Protein AF-A0A6P1CVY5-F1 (afdb_monomer_lite)

Foldseek 3Di:
DPFLLVVLVVVLVVVVVVLVVCLVVQQFDFPDPDPVSRVVSVVSNVVSVVVSVVSNVVSVVVSVVSVVCRVVVVCCCVVPVVVVDDPPPPDDPPDDD

Structure (mmCIF, N/CA/C/O backbone):
data_AF-A0A6P1CVY5-F1
#
_entry.id   AF-A0A6P1CVY5-F1
#
loop_
_atom_site.group_PDB
_atom_site.id
_atom_site.type_symbol
_atom_site.label_atom_id
_atom_site.label_alt_id
_atom_site.label_comp_id
_atom_site.label_asym_id
_atom_site.label_entity_id
_atom_site.label_seq_id
_atom_site.pdbx_PDB_ins_code
_atom_site.Cartn_x
_atom_site.Cartn_y
_atom_site.Cartn_z
_atom_site.occupancy
_atom_site.B_iso_or_equiv
_atom_site.auth_seq_id
_atom_site.auth_comp_id
_atom_site.auth_asym_id
_atom_site.auth_atom_id
_atom_site.pdbx_PDB_model_num
ATOM 1 N N . MET A 1 1 ? 10.169 -6.424 -23.388 1.00 45.03 1 MET A N 1
ATOM 2 C CA . MET A 1 1 ? 10.099 -6.313 -21.913 1.00 45.03 1 MET A CA 1
ATOM 3 C C . MET A 1 1 ? 9.056 -5.263 -21.571 1.00 45.03 1 MET A C 1
ATOM 5 O O . MET A 1 1 ? 9.058 -4.227 -22.221 1.00 45.03 1 MET A O 1
ATOM 9 N N . ARG A 1 2 ? 8.135 -5.519 -20.632 1.00 44.81 2 ARG A N 1
ATOM 10 C CA . ARG A 1 2 ? 7.292 -4.437 -20.092 1.00 44.81 2 ARG A CA 1
ATOM 11 C C . ARG A 1 2 ? 8.207 -3.535 -19.264 1.00 44.81 2 ARG A C 1
ATOM 13 O O . ARG A 1 2 ? 9.003 -4.061 -18.490 1.00 44.81 2 ARG A O 1
ATOM 20 N N . SER A 1 3 ? 8.157 -2.222 -19.489 1.00 47.25 3 SER A N 1
ATOM 21 C CA . SER A 1 3 ? 8.943 -1.270 -18.702 1.00 47.25 3 SER A CA 1
ATOM 22 C C . SER A 1 3 ? 8.595 -1.442 -17.225 1.00 47.25 3 SER A C 1
ATOM 24 O O . SER A 1 3 ? 7.460 -1.780 -16.885 1.00 47.25 3 SER A O 1
ATOM 26 N N . THR A 1 4 ? 9.565 -1.228 -16.342 1.00 53.28 4 THR A N 1
ATOM 27 C CA . THR A 1 4 ? 9.407 -1.402 -14.892 1.00 53.28 4 THR A CA 1
ATOM 28 C C . THR A 1 4 ? 8.158 -0.673 -14.373 1.00 53.28 4 THR A C 1
ATOM 30 O O . THR A 1 4 ? 7.410 -1.237 -13.581 1.00 53.28 4 THR A O 1
ATOM 33 N N . GLY A 1 5 ? 7.846 0.512 -14.916 1.00 48.28 5 GLY A N 1
ATOM 34 C CA . GLY A 1 5 ? 6.625 1.278 -14.618 1.00 48.28 5 GLY A CA 1
ATOM 35 C C . GLY A 1 5 ? 5.299 0.585 -14.979 1.00 48.28 5 GLY A C 1
ATOM 36 O O . GLY A 1 5 ? 4.335 0.690 -14.227 1.00 48.28 5 GLY A O 1
ATOM 37 N N . ALA A 1 6 ? 5.237 -0.184 -16.073 1.00 48.81 6 ALA A N 1
ATOM 38 C CA . ALA A 1 6 ? 4.021 -0.902 -16.475 1.00 48.81 6 ALA A CA 1
ATOM 39 C C . ALA A 1 6 ? 3.707 -2.107 -15.569 1.00 48.81 6 ALA A C 1
ATOM 41 O O . ALA A 1 6 ? 2.542 -2.471 -15.416 1.00 48.81 6 ALA A O 1
ATOM 42 N N . SER A 1 7 ? 4.727 -2.715 -14.955 1.00 57.97 7 SER A N 1
ATOM 43 C CA . SER A 1 7 ? 4.539 -3.741 -13.920 1.00 57.97 7 SER A CA 1
ATOM 44 C C . SER A 1 7 ? 4.028 -3.118 -12.616 1.00 57.97 7 SER A C 1
ATOM 46 O O . SER A 1 7 ? 3.081 -3.631 -12.026 1.00 57.97 7 SER A O 1
ATOM 48 N N . TYR A 1 8 ? 4.558 -1.950 -12.232 1.00 57.91 8 TYR A N 1
ATOM 49 C CA . TYR A 1 8 ? 4.124 -1.243 -11.022 1.00 57.91 8 TYR A CA 1
ATOM 50 C C . TYR A 1 8 ? 2.672 -0.751 -11.075 1.00 57.91 8 TYR A C 1
ATOM 52 O O . TYR A 1 8 ? 1.999 -0.763 -10.049 1.00 57.91 8 TYR A O 1
ATOM 60 N N . ALA A 1 9 ? 2.156 -0.363 -12.246 1.00 56.62 9 ALA A N 1
ATOM 61 C CA . ALA A 1 9 ? 0.752 0.037 -12.386 1.00 56.62 9 ALA A CA 1
ATOM 62 C C . ALA A 1 9 ? -0.228 -1.126 -12.121 1.00 56.62 9 ALA A C 1
ATOM 64 O O . ALA A 1 9 ? -1.273 -0.934 -11.498 1.00 56.62 9 ALA A O 1
ATOM 65 N N . VAL A 1 10 ? 0.121 -2.343 -12.557 1.00 58.31 10 VAL A N 1
ATOM 66 C CA . VAL A 1 10 ? -0.668 -3.559 -12.289 1.00 58.31 10 VAL A CA 1
ATOM 67 C C . VAL A 1 10 ? -0.597 -3.932 -10.806 1.00 58.31 10 VAL A C 1
ATOM 69 O O . VAL A 1 10 ? -1.623 -4.251 -10.203 1.00 58.31 10 VAL A O 1
ATOM 72 N N . ASP A 1 11 ? 0.587 -3.817 -10.201 1.00 64.06 11 ASP A N 1
ATOM 73 C CA . ASP A 1 11 ? 0.784 -4.078 -8.774 1.00 64.06 11 ASP A CA 1
ATOM 74 C C . ASP A 1 11 ? 0.053 -3.055 -7.889 1.00 64.06 11 ASP A C 1
ATOM 76 O O . ASP A 1 11 ? -0.456 -3.417 -6.829 1.00 64.06 11 ASP A O 1
ATOM 80 N N . GLN A 1 12 ? -0.072 -1.797 -8.327 1.00 67.50 12 GLN A N 1
ATOM 81 C CA . GLN A 1 12 ? -0.815 -0.771 -7.597 1.00 67.50 12 GLN A CA 1
ATOM 82 C C . GLN A 1 12 ? -2.321 -1.044 -7.572 1.00 67.50 12 GLN A C 1
ATOM 84 O O . GLN A 1 12 ? -2.923 -0.968 -6.504 1.00 67.50 12 GLN A O 1
ATOM 89 N N . ALA A 1 13 ? -2.930 -1.414 -8.701 1.00 69.38 13 ALA A N 1
ATOM 90 C CA . ALA A 1 13 ? -4.355 -1.747 -8.733 1.00 69.38 13 ALA A CA 1
ATOM 91 C C . ALA A 1 13 ? -4.673 -2.977 -7.860 1.00 69.38 13 ALA A C 1
ATOM 93 O O . ALA A 1 13 ? -5.662 -2.990 -7.124 1.00 69.38 13 ALA A O 1
ATOM 94 N N . ALA A 1 14 ? -3.808 -3.998 -7.892 1.00 68.12 14 ALA A N 1
ATOM 95 C CA . ALA A 1 14 ? -3.927 -5.167 -7.021 1.00 68.12 14 ALA A CA 1
ATOM 96 C C . ALA A 1 14 ? -3.763 -4.797 -5.534 1.00 68.12 14 ALA A C 1
ATOM 98 O O . ALA A 1 14 ? -4.461 -5.337 -4.673 1.00 68.12 14 ALA A O 1
ATOM 99 N N . PHE A 1 15 ? -2.876 -3.849 -5.232 1.00 71.56 15 PHE A N 1
ATOM 100 C CA . PHE A 1 15 ? -2.650 -3.362 -3.879 1.00 71.56 15 PHE A CA 1
ATOM 101 C C . PHE A 1 15 ? -3.815 -2.522 -3.341 1.00 71.56 15 PHE A C 1
ATOM 103 O O . PHE A 1 15 ? -4.263 -2.750 -2.221 1.00 71.56 15 PHE A O 1
ATOM 110 N N . GLU A 1 16 ? -4.343 -1.583 -4.127 1.00 72.56 16 GLU A N 1
ATOM 111 C CA . GLU A 1 16 ? -5.520 -0.786 -3.760 1.00 72.56 16 GLU A CA 1
ATOM 112 C C . GLU A 1 16 ? -6.743 -1.686 -3.521 1.00 72.56 16 GLU A C 1
ATOM 114 O O . GLU A 1 16 ? -7.478 -1.486 -2.553 1.00 72.56 16 GLU A O 1
ATOM 119 N N . ALA A 1 17 ? -6.912 -2.744 -4.322 1.00 73.75 17 ALA A N 1
ATOM 120 C CA . ALA A 1 17 ? -7.942 -3.757 -4.099 1.00 73.75 17 ALA A CA 1
ATOM 121 C C . ALA A 1 17 ? -7.734 -4.536 -2.784 1.00 73.75 17 ALA A C 1
ATOM 123 O O . ALA A 1 17 ? -8.692 -4.767 -2.036 1.00 73.75 17 ALA A O 1
ATOM 124 N N . ALA A 1 18 ? -6.490 -4.904 -2.460 1.00 73.06 18 ALA A N 1
ATOM 125 C CA . ALA A 1 18 ? -6.159 -5.544 -1.187 1.00 73.06 18 ALA A CA 1
ATOM 126 C C . ALA A 1 18 ? -6.422 -4.605 0.005 1.00 73.06 18 ALA A C 1
ATOM 128 O O . ALA A 1 18 ? -7.009 -5.027 1.002 1.00 73.06 18 ALA A O 1
ATOM 129 N N . LEU A 1 19 ? -6.072 -3.321 -0.119 1.00 73.38 19 LEU A N 1
ATOM 130 C CA . LEU A 1 19 ? -6.319 -2.300 0.900 1.00 73.38 19 LEU A CA 1
ATOM 131 C C . LEU A 1 19 ? -7.823 -2.075 1.118 1.00 73.38 19 LEU A C 1
ATOM 133 O O . LEU A 1 19 ? -8.285 -2.056 2.257 1.00 73.38 19 LEU A O 1
ATOM 137 N N . SER A 1 20 ? -8.602 -1.996 0.034 1.00 73.19 20 SER A N 1
ATOM 138 C CA . SER A 1 20 ? -10.067 -1.893 0.083 1.00 73.19 20 SER A CA 1
ATOM 139 C C . SER A 1 20 ? -10.725 -3.117 0.724 1.00 73.19 20 SER A C 1
ATOM 141 O O . SER A 1 20 ? -11.801 -2.994 1.304 1.00 73.19 20 SER A O 1
ATOM 143 N N . THR A 1 21 ? -10.103 -4.293 0.621 1.00 74.44 21 THR A N 1
ATOM 144 C CA . THR A 1 21 ? -10.587 -5.527 1.258 1.00 74.44 21 THR A CA 1
ATOM 145 C C . THR A 1 21 ? -10.218 -5.579 2.743 1.00 74.44 21 THR A C 1
ATOM 147 O O . THR A 1 21 ? -10.993 -6.076 3.556 1.00 74.44 21 THR A O 1
ATOM 150 N N . ALA A 1 22 ? -9.048 -5.053 3.114 1.00 69.75 22 ALA A N 1
ATOM 151 C CA . ALA A 1 22 ? -8.549 -5.067 4.486 1.00 69.75 22 ALA A CA 1
ATOM 152 C C . ALA A 1 22 ? -9.153 -3.961 5.371 1.00 69.75 22 ALA A C 1
ATOM 154 O O . ALA A 1 22 ? -9.393 -4.196 6.555 1.00 69.75 22 ALA A O 1
ATOM 155 N N . ALA A 1 23 ? -9.437 -2.777 4.815 1.00 70.25 23 ALA A N 1
ATOM 156 C CA . ALA A 1 23 ? -9.919 -1.611 5.563 1.00 70.25 23 ALA A CA 1
ATOM 157 C C . ALA A 1 23 ? -11.224 -1.840 6.367 1.00 70.25 23 ALA A C 1
ATOM 159 O O . ALA A 1 23 ? -11.308 -1.372 7.501 1.00 70.25 23 ALA A O 1
ATOM 160 N N . PRO A 1 24 ? -12.233 -2.592 5.885 1.00 66.94 24 PRO A N 1
ATOM 161 C CA . PRO A 1 24 ? -13.416 -2.912 6.691 1.00 66.94 24 PRO A CA 1
ATOM 162 C C . PRO A 1 24 ? -13.098 -3.755 7.936 1.00 66.94 24 PRO A C 1
ATOM 164 O O . PRO A 1 24 ? -13.788 -3.646 8.948 1.00 66.94 24 PRO A O 1
ATOM 167 N N . GLY A 1 25 ? -12.044 -4.578 7.883 1.00 65.25 25 GLY A N 1
ATOM 168 C CA . GLY A 1 25 ? -11.612 -5.440 8.986 1.00 65.25 25 GLY A CA 1
ATOM 169 C C . GLY A 1 25 ? -10.892 -4.701 10.114 1.00 65.25 25 GLY A C 1
ATOM 170 O O . GLY A 1 25 ? -10.644 -5.291 11.163 1.00 65.25 25 GLY A O 1
ATOM 171 N N . THR A 1 26 ? -10.564 -3.419 9.932 1.00 68.81 26 THR A N 1
ATOM 172 C CA . THR A 1 26 ? -9.856 -2.632 10.948 1.00 68.81 26 THR A CA 1
ATOM 173 C C . THR A 1 26 ? -10.786 -1.875 11.893 1.00 68.81 26 THR A C 1
ATOM 175 O O . THR A 1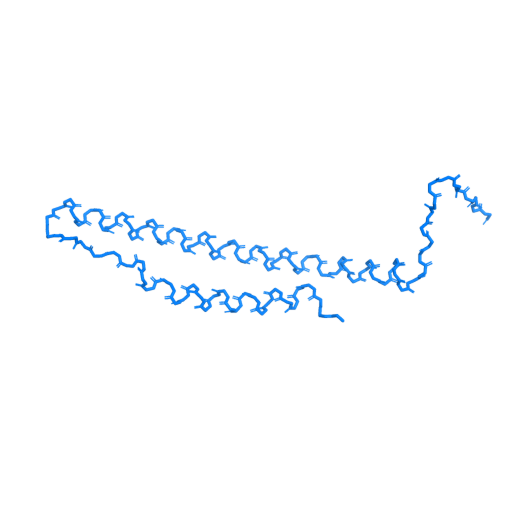 26 ? -10.306 -1.242 12.835 1.00 68.81 26 THR A O 1
ATOM 178 N N . ILE A 1 27 ? -12.106 -1.932 11.673 1.00 79.81 27 ILE A N 1
ATOM 179 C CA . ILE A 1 27 ? -13.087 -1.300 12.559 1.00 79.81 27 ILE A CA 1
ATOM 180 C C . ILE A 1 27 ? -13.227 -2.148 13.826 1.00 79.81 27 ILE A C 1
ATOM 182 O O . ILE A 1 27 ? -13.917 -3.165 13.873 1.00 79.81 27 ILE A O 1
ATOM 186 N N . SER A 1 28 ? -12.563 -1.694 14.877 1.00 82.56 28 SER A N 1
ATOM 187 C CA . SER A 1 28 ? -12.633 -2.247 16.220 1.00 82.56 28 SER A CA 1
ATOM 188 C C . SER A 1 28 ? -13.914 -1.785 16.911 1.00 82.56 28 SER A C 1
ATOM 190 O O . SER A 1 28 ? -14.191 -0.584 17.001 1.00 82.56 28 SER A O 1
ATOM 192 N N . MET A 1 29 ? -14.682 -2.738 17.443 1.00 87.38 29 MET A N 1
ATOM 193 C CA . MET A 1 29 ? -15.796 -2.460 18.351 1.00 87.38 29 MET A CA 1
ATOM 194 C C . MET A 1 29 ? -15.344 -2.555 19.816 1.00 87.38 29 MET A C 1
ATOM 196 O O . MET A 1 29 ? -14.436 -3.329 20.129 1.00 87.38 29 MET A O 1
ATOM 200 N N . PRO A 1 30 ? -15.966 -1.798 20.738 1.00 89.88 30 PRO A N 1
ATOM 201 C CA . PRO A 1 30 ? -15.703 -1.944 22.166 1.00 89.88 30 PRO A CA 1
ATOM 202 C C . PRO A 1 30 ? -16.028 -3.364 22.648 1.00 89.88 30 PRO A C 1
ATOM 204 O O . PRO A 1 30 ? -17.104 -3.880 22.355 1.00 89.88 30 PRO A O 1
ATOM 207 N N . ALA A 1 31 ? -15.136 -3.969 23.437 1.00 89.50 31 ALA A N 1
ATOM 208 C CA . ALA A 1 31 ? -15.376 -5.283 24.045 1.00 89.50 31 ALA A CA 1
ATOM 209 C C . ALA A 1 31 ? -16.505 -5.257 25.096 1.00 89.50 31 ALA A C 1
ATOM 211 O O . ALA A 1 31 ? -17.155 -6.269 25.346 1.00 89.50 31 ALA A O 1
ATOM 212 N N . ALA A 1 32 ? -16.748 -4.089 25.696 1.00 92.81 32 ALA A N 1
ATOM 213 C CA . ALA A 1 32 ? -17.844 -3.814 26.615 1.00 92.81 32 ALA A CA 1
ATOM 214 C C . ALA A 1 32 ? -18.283 -2.340 26.515 1.00 92.81 32 ALA A C 1
ATOM 216 O O . ALA A 1 32 ? -17.640 -1.513 25.863 1.00 92.81 32 ALA A O 1
ATOM 217 N N . LEU A 1 33 ? -19.407 -1.998 27.153 1.00 92.81 33 LEU A N 1
ATOM 218 C CA . LEU A 1 33 ? -19.986 -0.645 27.120 1.00 92.81 33 LEU A CA 1
ATOM 219 C C . LEU A 1 33 ? -19.324 0.342 28.094 1.00 92.81 33 LEU A C 1
ATOM 221 O O . LEU A 1 33 ? -19.719 1.516 28.126 1.00 92.81 33 LEU A O 1
ATOM 225 N N . ASP A 1 34 ? -18.348 -0.112 28.878 1.00 94.50 34 ASP A N 1
ATOM 226 C CA . ASP A 1 34 ? -17.628 0.727 29.825 1.00 94.50 34 ASP A CA 1
ATOM 227 C C . ASP A 1 34 ? -16.750 1.777 29.105 1.00 94.50 34 ASP A C 1
ATOM 229 O O . ASP A 1 34 ? -16.387 1.612 27.931 1.00 94.50 34 ASP A O 1
ATOM 233 N N . PRO A 1 35 ? -16.409 2.888 29.782 1.00 93.88 35 PRO A N 1
ATOM 234 C CA . PRO A 1 35 ? -15.633 3.963 29.173 1.00 93.88 35 PRO A CA 1
ATOM 235 C C . PRO A 1 35 ? -14.251 3.532 28.664 1.00 93.88 35 PRO A C 1
ATOM 237 O O . PRO A 1 35 ? -13.802 4.053 27.645 1.00 93.88 35 PRO A O 1
ATOM 240 N N . VAL A 1 36 ? -13.581 2.582 29.326 1.00 95.31 36 VAL A N 1
ATOM 241 C CA . VAL A 1 36 ? -12.227 2.140 28.957 1.00 95.31 36 VAL A CA 1
ATOM 242 C C . VAL A 1 36 ? -12.275 1.331 27.667 1.00 95.31 36 VAL A C 1
ATOM 244 O O . VAL A 1 36 ? -11.516 1.622 26.742 1.00 95.31 36 VAL A O 1
ATOM 247 N N . SER A 1 37 ? -13.213 0.388 27.554 1.00 92.75 37 SER A N 1
ATOM 248 C CA . SER A 1 37 ? -13.416 -0.403 26.333 1.00 92.75 37 SER A CA 1
ATOM 249 C C . SER A 1 37 ? -13.759 0.467 25.123 1.00 92.75 37 SER A C 1
ATOM 251 O O . SER A 1 37 ? -13.225 0.255 24.032 1.00 92.75 37 SER A O 1
ATOM 253 N N . LYS A 1 38 ? -14.608 1.487 25.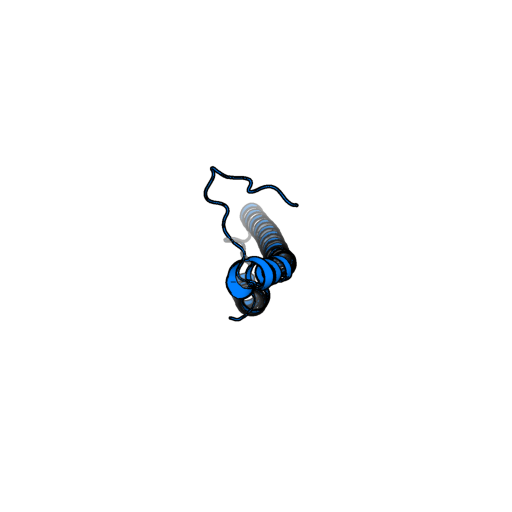308 1.00 92.75 38 LYS A N 1
ATOM 254 C CA . LYS A 1 38 ? -14.927 2.465 24.253 1.00 92.75 38 LYS A CA 1
ATOM 255 C C . LYS A 1 38 ? -13.698 3.258 23.820 1.00 92.75 38 LYS A C 1
ATOM 257 O O . LYS A 1 38 ? -13.462 3.431 22.626 1.00 92.75 38 LYS A O 1
ATOM 262 N N . MET A 1 39 ? -12.902 3.713 24.785 1.00 94.19 39 MET A N 1
ATOM 263 C CA . MET A 1 39 ? -11.704 4.502 24.515 1.00 94.19 39 MET A CA 1
ATOM 264 C C . MET A 1 39 ? -10.610 3.668 23.831 1.00 94.19 39 MET A C 1
ATOM 266 O O . MET A 1 39 ? -9.929 4.167 22.937 1.00 94.19 39 MET A O 1
ATOM 270 N N . ALA A 1 40 ? -10.468 2.391 24.198 1.00 91.75 40 ALA A N 1
ATOM 271 C CA . ALA A 1 40 ? -9.549 1.461 23.549 1.00 91.75 40 ALA A CA 1
ATOM 272 C C . ALA A 1 40 ? -9.936 1.211 22.083 1.00 91.75 40 ALA A C 1
ATOM 274 O O . ALA A 1 40 ? -9.095 1.376 21.201 1.00 91.75 40 ALA A O 1
ATOM 275 N N . ALA A 1 41 ? -11.208 0.901 21.807 1.00 90.50 41 ALA A N 1
ATOM 276 C CA . ALA A 1 41 ? -11.699 0.719 20.440 1.00 90.50 41 ALA A CA 1
ATOM 277 C C . ALA A 1 41 ? -11.500 1.978 19.579 1.00 90.50 41 ALA A C 1
ATOM 279 O O . ALA A 1 41 ? -11.040 1.882 18.443 1.00 90.50 41 ALA A O 1
ATOM 280 N N . ALA A 1 42 ? -11.760 3.167 20.135 1.00 88.88 42 ALA A N 1
ATOM 281 C CA . ALA A 1 42 ? -11.507 4.429 19.444 1.00 88.88 42 ALA A CA 1
ATOM 282 C C . ALA A 1 42 ? -10.022 4.605 19.076 1.00 88.88 42 ALA A C 1
ATOM 284 O O . ALA A 1 42 ? -9.716 4.954 17.939 1.00 88.88 42 ALA A O 1
ATOM 285 N N . ARG A 1 43 ? -9.096 4.302 19.999 1.00 90.19 43 ARG A N 1
ATOM 286 C CA . ARG A 1 43 ? -7.648 4.380 19.733 1.00 90.19 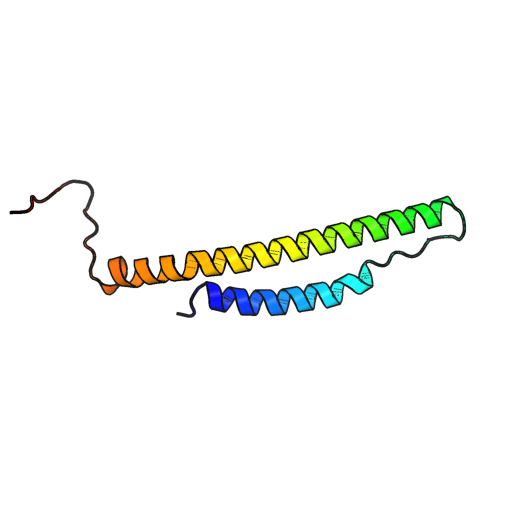43 ARG A CA 1
ATOM 287 C C . ARG A 1 43 ? -7.195 3.401 18.654 1.00 90.19 43 ARG A C 1
ATOM 289 O O . ARG A 1 43 ? -6.400 3.787 17.803 1.00 90.19 43 ARG A O 1
ATOM 296 N N . PHE A 1 44 ? -7.701 2.168 18.669 1.00 88.56 44 PHE A N 1
ATOM 297 C CA . PHE A 1 44 ? -7.400 1.197 17.615 1.00 88.56 44 PHE A CA 1
ATOM 298 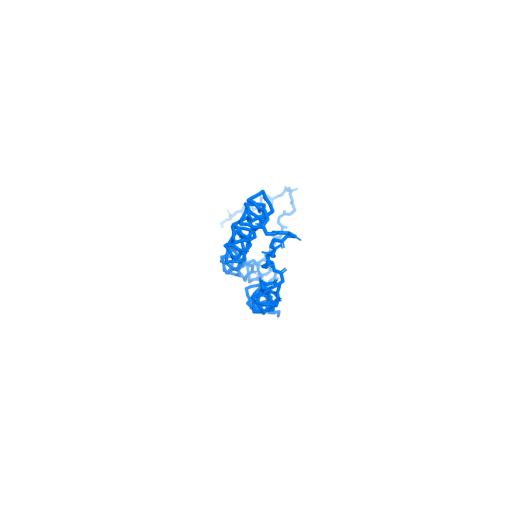C C . PHE A 1 44 ? -7.892 1.672 16.249 1.00 88.56 44 PHE A C 1
ATOM 300 O O . PHE A 1 44 ? -7.153 1.566 15.276 1.00 88.56 44 PHE A O 1
ATOM 307 N N . ASN A 1 45 ? -9.087 2.259 16.187 1.00 86.94 45 ASN A N 1
ATOM 308 C CA . ASN A 1 45 ? -9.629 2.799 14.941 1.00 86.94 45 ASN A CA 1
ATOM 309 C C . ASN A 1 45 ? -8.803 3.976 14.411 1.00 86.94 45 ASN A C 1
ATOM 311 O O . ASN A 1 45 ? -8.537 4.032 13.213 1.00 86.94 45 ASN A O 1
ATOM 315 N N . THR A 1 46 ? -8.353 4.884 15.284 1.00 87.62 46 THR A N 1
ATOM 316 C CA . THR A 1 46 ? -7.436 5.966 14.889 1.00 87.62 46 THR A CA 1
ATOM 317 C C . THR A 1 46 ? -6.126 5.404 14.344 1.00 87.62 46 THR A C 1
ATOM 319 O O . THR A 1 46 ? -5.745 5.739 13.228 1.00 87.62 46 THR A O 1
ATOM 322 N N . TYR A 1 47 ? -5.483 4.491 15.079 1.00 86.38 47 TYR A N 1
ATOM 323 C CA . TYR A 1 47 ? -4.230 3.872 14.644 1.00 86.38 47 TYR A CA 1
ATOM 324 C C . TYR A 1 47 ? -4.375 3.140 13.304 1.00 86.38 47 TYR A C 1
ATOM 326 O O . TYR A 1 47 ? -3.523 3.267 12.429 1.00 86.38 47 TYR A O 1
ATOM 334 N N . ALA A 1 48 ? -5.465 2.392 13.125 1.00 83.38 48 ALA A N 1
ATOM 335 C CA . ALA A 1 48 ? -5.749 1.718 11.869 1.00 83.38 48 ALA A CA 1
ATOM 336 C C . ALA A 1 48 ? -5.920 2.704 10.707 1.00 83.38 48 ALA A C 1
ATOM 338 O O . ALA A 1 48 ? -5.394 2.458 9.624 1.00 83.38 48 ALA A O 1
ATOM 339 N N . GLY A 1 49 ? -6.618 3.822 10.928 1.00 82.00 49 GLY A N 1
ATOM 340 C CA . GLY A 1 49 ? -6.759 4.883 9.932 1.00 82.00 49 GLY A CA 1
ATOM 341 C C . GLY A 1 49 ? -5.411 5.477 9.518 1.00 82.00 49 GLY A C 1
ATOM 342 O O . GLY A 1 49 ? -5.129 5.578 8.323 1.00 82.00 49 GLY A O 1
ATOM 343 N N . ASP A 1 50 ? -4.555 5.795 10.491 1.00 83.81 50 ASP A N 1
ATOM 344 C CA . ASP A 1 50 ? -3.213 6.334 10.242 1.00 83.81 50 ASP A CA 1
ATOM 345 C C . ASP A 1 50 ? -2.331 5.327 9.488 1.00 83.81 50 ASP A C 1
ATOM 347 O O . ASP A 1 50 ? -1.662 5.679 8.516 1.00 83.81 50 ASP A O 1
ATOM 351 N N . LEU A 1 51 ? -2.380 4.049 9.879 1.00 82.62 51 LEU A N 1
ATOM 352 C CA . LEU A 1 51 ? -1.641 2.983 9.206 1.00 82.62 51 LEU A CA 1
ATOM 353 C C . LEU A 1 51 ? -2.087 2.822 7.747 1.00 82.62 51 LEU A C 1
ATOM 355 O O . LEU A 1 51 ? -1.244 2.735 6.857 1.00 82.62 51 LEU A O 1
ATOM 359 N N . LEU A 1 52 ? -3.398 2.802 7.484 1.00 79.31 52 LEU A N 1
ATOM 360 C CA . LEU A 1 52 ? -3.934 2.697 6.123 1.00 79.31 52 LEU A CA 1
ATOM 361 C C . LEU A 1 52 ? -3.514 3.890 5.256 1.00 79.31 52 LEU A C 1
ATOM 363 O O . LEU A 1 52 ? -3.184 3.704 4.083 1.00 79.31 52 LEU A O 1
ATOM 367 N N . LYS A 1 53 ? -3.473 5.096 5.835 1.00 81.50 53 LYS A N 1
ATOM 368 C CA . LYS A 1 53 ? -2.977 6.297 5.159 1.00 81.50 53 LYS A CA 1
ATOM 369 C C . LYS A 1 53 ? -1.500 6.168 4.780 1.00 81.50 53 LYS A C 1
ATOM 371 O O . LYS A 1 53 ? -1.169 6.355 3.613 1.00 81.50 53 LYS A O 1
ATOM 376 N N . GLU A 1 54 ? -0.627 5.822 5.727 1.00 82.94 54 GLU A N 1
ATOM 377 C CA . GLU A 1 54 ? 0.816 5.673 5.469 1.00 82.94 54 GLU A CA 1
ATOM 378 C C . GLU A 1 54 ? 1.105 4.601 4.418 1.00 82.94 54 GLU A C 1
ATOM 380 O O . GLU A 1 54 ? 1.942 4.772 3.529 1.00 82.94 54 GLU A O 1
ATOM 385 N N . VAL A 1 55 ? 0.367 3.495 4.483 1.00 78.94 55 VAL A N 1
ATOM 386 C CA . VAL A 1 55 ? 0.466 2.413 3.510 1.00 78.94 55 VAL A CA 1
ATOM 387 C C . VAL A 1 55 ? 0.054 2.889 2.109 1.00 78.94 55 VAL A C 1
ATOM 389 O O . VAL A 1 55 ? 0.775 2.627 1.144 1.00 78.94 55 VAL A O 1
ATOM 392 N N . GLY A 1 56 ? -1.049 3.636 1.985 1.00 75.50 56 GLY A N 1
ATOM 393 C CA . GLY A 1 56 ? -1.460 4.251 0.718 1.00 75.50 56 GLY A CA 1
ATOM 394 C C . GLY A 1 56 ? -0.415 5.232 0.170 1.00 75.50 56 GLY A C 1
ATOM 395 O O . GLY A 1 56 ? -0.012 5.133 -0.992 1.00 75.50 56 GLY A O 1
ATOM 396 N N . ASP A 1 57 ? 0.099 6.116 1.028 1.00 80.50 57 ASP A N 1
ATOM 397 C CA . ASP A 1 57 ? 1.128 7.102 0.680 1.00 80.50 57 ASP A CA 1
ATOM 398 C C . ASP A 1 57 ? 2.456 6.434 0.269 1.00 80.50 57 ASP A C 1
ATOM 400 O O . ASP A 1 57 ? 3.188 6.964 -0.572 1.00 80.50 57 ASP A O 1
ATOM 404 N N . GLY A 1 58 ? 2.802 5.280 0.847 1.00 76.88 58 GLY A N 1
ATOM 405 C CA . GLY A 1 58 ? 3.975 4.487 0.472 1.00 76.88 58 GLY A CA 1
ATOM 406 C C . GLY A 1 58 ? 3.847 3.845 -0.912 1.00 76.88 58 GLY A C 1
ATOM 407 O O . GLY A 1 58 ? 4.819 3.800 -1.671 1.00 76.88 58 GLY A O 1
ATOM 408 N N . CYS A 1 59 ? 2.648 3.395 -1.274 1.00 72.62 59 CYS A N 1
ATOM 409 C CA . CYS A 1 59 ? 2.388 2.793 -2.580 1.00 72.62 59 CYS A CA 1
ATOM 410 C C . CYS A 1 59 ? 2.455 3.805 -3.720 1.00 72.62 59 CYS A C 1
ATOM 412 O O . CYS A 1 59 ? 3.083 3.517 -4.740 1.00 72.62 59 CYS A O 1
ATOM 414 N N . LEU A 1 60 ? 1.920 5.012 -3.517 1.00 73.81 60 LEU A N 1
ATOM 415 C CA . LEU A 1 60 ? 2.066 6.105 -4.482 1.00 73.81 60 LEU A CA 1
ATOM 416 C C . LEU A 1 60 ? 3.542 6.436 -4.730 1.00 73.81 60 LEU A C 1
ATOM 418 O O . LEU A 1 60 ? 3.983 6.455 -5.876 1.00 73.81 60 LEU A O 1
ATOM 422 N N . LYS A 1 61 ? 4.342 6.570 -3.663 1.00 77.38 61 LYS A N 1
ATOM 423 C CA . LYS A 1 61 ? 5.791 6.809 -3.790 1.00 77.38 61 LYS A CA 1
ATOM 424 C C . LYS A 1 61 ? 6.506 5.694 -4.556 1.00 77.38 61 LYS A C 1
ATOM 426 O O . LYS A 1 61 ? 7.433 5.973 -5.313 1.00 77.38 61 LYS A O 1
ATOM 431 N N . ARG A 1 62 ? 6.097 4.432 -4.371 1.00 71.81 62 ARG A N 1
ATOM 432 C CA . ARG A 1 62 ? 6.671 3.296 -5.110 1.00 71.81 62 ARG A CA 1
ATOM 433 C C . ARG A 1 62 ? 6.352 3.378 -6.603 1.00 71.81 62 ARG A C 1
ATOM 435 O O . ARG A 1 62 ? 7.260 3.158 -7.403 1.00 71.81 62 ARG A O 1
ATOM 442 N N . ARG A 1 63 ? 5.111 3.712 -6.976 1.00 72.12 63 ARG A N 1
ATOM 443 C CA . ARG A 1 63 ? 4.736 3.944 -8.380 1.00 72.12 63 ARG A CA 1
ATOM 444 C C . ARG A 1 63 ? 5.564 5.073 -8.974 1.00 72.12 63 ARG A C 1
ATOM 446 O O . ARG A 1 63 ? 6.218 4.863 -9.990 1.00 72.12 63 ARG A O 1
ATOM 453 N N . ASP A 1 64 ? 5.572 6.228 -8.318 1.00 75.75 64 ASP A N 1
ATOM 454 C CA . ASP A 1 64 ? 6.239 7.425 -8.829 1.00 75.75 64 ASP A CA 1
ATOM 455 C C . ASP A 1 64 ? 7.752 7.180 -8.988 1.00 75.75 64 ASP A C 1
ATOM 457 O O . ASP A 1 64 ? 8.345 7.520 -10.010 1.00 75.75 64 ASP A O 1
ATOM 461 N N . GLY A 1 65 ? 8.383 6.485 -8.032 1.00 73.56 65 GLY A N 1
ATOM 462 C CA . GLY A 1 65 ? 9.774 6.042 -8.162 1.00 73.56 65 GLY A CA 1
ATOM 463 C C . GLY A 1 65 ? 9.995 5.085 -9.342 1.00 73.56 65 GLY A C 1
ATOM 464 O O . GLY A 1 65 ? 10.994 5.192 -10.051 1.00 73.56 65 GLY A O 1
ATOM 465 N N . GLY A 1 66 ? 9.053 4.174 -9.595 1.00 70.94 66 GLY A N 1
ATOM 466 C CA . GLY A 1 66 ? 9.072 3.291 -10.761 1.00 70.94 66 GLY A CA 1
ATOM 467 C C . GLY A 1 66 ? 8.962 4.037 -12.095 1.00 70.94 66 GLY A C 1
ATOM 468 O O . GLY A 1 66 ? 9.674 3.694 -13.042 1.00 70.94 66 GLY A O 1
ATOM 469 N N . GLU A 1 67 ? 8.120 5.069 -12.168 1.00 71.69 67 GLU A N 1
ATOM 470 C CA . GLU A 1 67 ? 7.989 5.940 -13.344 1.00 71.69 67 GLU A CA 1
ATOM 471 C C . GLU A 1 67 ? 9.268 6.738 -13.609 1.00 71.69 67 GLU A C 1
ATOM 473 O O . GLU A 1 67 ? 9.708 6.819 -14.755 1.00 71.69 67 GLU A O 1
ATOM 478 N N . VAL A 1 68 ? 9.921 7.246 -12.560 1.00 76.75 68 VAL A N 1
ATOM 479 C CA . VAL A 1 68 ? 11.211 7.948 -12.671 1.00 76.75 68 VAL A CA 1
ATOM 480 C C . VAL A 1 68 ? 12.324 7.027 -13.185 1.00 76.75 68 VAL A C 1
ATOM 482 O O . VAL A 1 68 ? 13.166 7.451 -13.976 1.00 76.75 68 VAL A O 1
ATOM 485 N N . LEU A 1 69 ? 12.340 5.757 -12.770 1.00 68.75 69 LEU A N 1
ATOM 486 C CA . LEU A 1 69 ? 13.377 4.795 -13.168 1.00 68.75 69 LEU A CA 1
ATOM 487 C C . LEU A 1 69 ? 13.146 4.170 -14.555 1.00 68.75 69 LEU A C 1
ATOM 489 O O . LEU A 1 69 ? 14.095 3.687 -15.176 1.00 68.75 69 LEU A O 1
ATOM 493 N N . ALA A 1 70 ? 11.913 4.176 -15.069 1.00 68.75 70 ALA A N 1
ATOM 494 C CA . ALA A 1 70 ? 11.573 3.613 -16.377 1.00 68.75 70 ALA A CA 1
ATOM 495 C C . ALA A 1 70 ? 12.366 4.207 -17.571 1.00 68.75 70 ALA A C 1
ATOM 497 O O . ALA A 1 70 ? 12.889 3.420 -18.372 1.00 68.75 70 ALA A O 1
ATOM 498 N N . PRO A 1 71 ? 12.511 5.542 -17.727 1.00 67.56 71 PRO A N 1
ATOM 499 C CA . PRO A 1 71 ? 13.313 6.115 -18.809 1.00 67.56 71 PRO A CA 1
ATOM 500 C C . PRO A 1 71 ? 14.805 5.801 -18.654 1.00 67.56 71 PRO A C 1
ATOM 502 O O . PRO A 1 71 ? 15.476 5.566 -19.653 1.00 67.56 71 PRO A O 1
ATOM 505 N N . VAL A 1 72 ? 15.314 5.711 -17.419 1.00 70.44 72 VAL A N 1
ATOM 506 C CA . VAL A 1 72 ? 16.712 5.339 -17.141 1.00 70.44 72 VAL A CA 1
ATOM 507 C C . VAL A 1 72 ? 16.996 3.914 -17.617 1.00 70.44 72 VAL A C 1
ATOM 509 O O . VAL A 1 72 ? 17.969 3.685 -18.326 1.00 70.44 72 VAL A O 1
ATOM 512 N N . ALA A 1 73 ? 16.120 2.959 -17.293 1.00 64.69 73 ALA A N 1
ATOM 513 C CA . ALA A 1 73 ? 16.260 1.572 -17.741 1.00 64.69 73 ALA A CA 1
ATOM 514 C C . ALA A 1 73 ? 16.208 1.434 -19.275 1.00 64.69 73 ALA A C 1
ATOM 516 O O . ALA A 1 73 ? 16.924 0.614 -19.853 1.00 64.69 73 ALA A O 1
ATOM 517 N N . THR A 1 74 ? 15.381 2.252 -19.932 1.00 67.31 74 THR A N 1
ATOM 518 C CA . THR A 1 74 ? 15.295 2.296 -21.400 1.00 67.31 74 THR A CA 1
ATOM 519 C C . THR A 1 74 ? 16.585 2.856 -21.996 1.00 67.31 74 THR A C 1
ATOM 521 O O . THR A 1 74 ? 17.182 2.210 -22.848 1.00 67.31 74 THR A O 1
ATOM 524 N N . ALA A 1 75 ? 17.084 3.979 -21.467 1.00 68.69 75 ALA A N 1
ATOM 525 C CA . ALA A 1 75 ? 18.335 4.588 -21.911 1.00 68.69 75 ALA A CA 1
ATOM 526 C C . ALA A 1 75 ? 19.530 3.630 -21.786 1.00 68.69 75 ALA A C 1
ATOM 528 O O . ALA A 1 75 ? 20.262 3.475 -22.752 1.00 68.69 75 ALA A O 1
ATOM 529 N N . TYR A 1 76 ? 19.679 2.928 -20.655 1.00 65.94 76 TYR A N 1
ATOM 530 C CA . TYR A 1 76 ? 20.720 1.904 -20.480 1.00 65.94 76 TYR A CA 1
ATOM 531 C C . TYR A 1 76 ? 20.604 0.758 -21.492 1.00 65.94 76 TYR A C 1
ATOM 533 O O . TYR A 1 76 ? 21.605 0.261 -22.003 1.00 65.94 76 TYR A O 1
ATOM 541 N N . THR A 1 77 ? 19.379 0.320 -21.786 1.00 67.44 77 THR A N 1
ATOM 542 C CA . THR A 1 77 ? 19.159 -0.737 -22.780 1.00 67.44 77 THR A CA 1
ATOM 543 C C . THR A 1 77 ? 19.578 -0.262 -24.169 1.00 67.44 77 THR A C 1
ATOM 545 O O . THR A 1 77 ? 20.264 -0.993 -24.882 1.00 67.44 77 THR A O 1
ATOM 548 N N . ASP A 1 78 ? 19.219 0.966 -24.532 1.00 66.94 78 ASP A N 1
ATOM 549 C CA . ASP A 1 78 ? 19.502 1.526 -25.849 1.00 66.94 78 ASP A CA 1
ATOM 550 C C . ASP A 1 78 ? 20.985 1.894 -26.023 1.00 66.94 78 ASP A C 1
ATOM 552 O O . ASP A 1 78 ? 21.558 1.609 -27.074 1.00 66.94 78 ASP A O 1
ATOM 556 N N . SER A 1 79 ? 21.636 2.476 -25.009 1.00 65.12 79 SER A N 1
ATOM 557 C CA . SER A 1 79 ? 23.038 2.913 -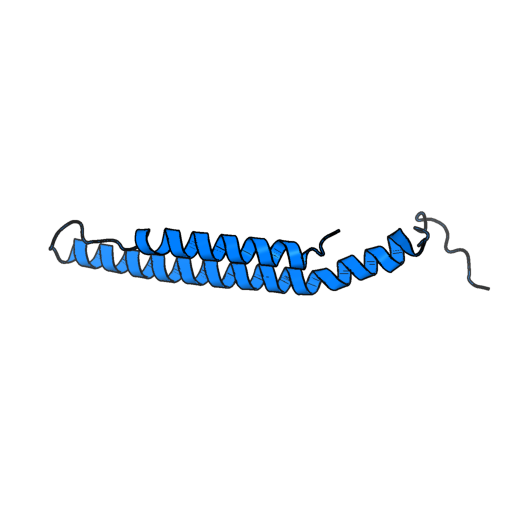25.088 1.00 65.12 79 SER A CA 1
ATOM 558 C C . SER A 1 79 ? 24.038 1.777 -24.886 1.00 65.12 79 SER A C 1
ATOM 560 O O . SER A 1 79 ? 24.991 1.653 -25.655 1.00 65.12 79 SER A O 1
ATOM 562 N N . ASP A 1 80 ? 23.822 0.934 -23.875 1.00 63.56 80 ASP A N 1
ATOM 563 C CA . ASP A 1 80 ? 24.865 0.025 -23.391 1.00 63.56 80 ASP A CA 1
ATOM 564 C C . ASP A 1 80 ? 24.661 -1.395 -23.920 1.00 63.56 80 ASP A C 1
ATOM 566 O O . ASP A 1 80 ? 25.625 -2.052 -24.310 1.00 63.56 80 ASP A O 1
ATOM 570 N N . ILE A 1 81 ? 23.411 -1.868 -23.978 1.00 62.34 81 ILE A N 1
ATOM 571 C CA . ILE A 1 81 ? 23.097 -3.239 -24.412 1.00 62.34 81 ILE A CA 1
ATOM 572 C C . ILE A 1 81 ? 22.934 -3.310 -25.934 1.00 62.34 81 ILE A C 1
ATOM 574 O O . ILE A 1 81 ? 23.576 -4.130 -26.588 1.00 62.34 81 ILE A O 1
ATOM 578 N N . ALA A 1 82 ? 22.066 -2.473 -26.506 1.00 63.53 82 ALA A N 1
ATOM 579 C CA . ALA A 1 82 ? 21.737 -2.500 -27.930 1.00 63.53 82 ALA A CA 1
ATOM 580 C C . ALA A 1 82 ? 22.687 -1.639 -28.776 1.00 63.53 82 ALA A C 1
ATOM 582 O O . ALA A 1 82 ? 22.997 -2.004 -29.909 1.00 63.53 82 ALA A O 1
ATOM 583 N N . GLY A 1 83 ? 23.185 -0.530 -28.221 1.00 59.78 83 GLY A N 1
ATOM 584 C CA . GLY A 1 83 ? 24.109 0.393 -28.886 1.00 59.78 83 GLY A CA 1
ATOM 585 C C . GLY A 1 83 ? 25.530 -0.145 -29.079 1.00 59.78 83 GLY A C 1
ATOM 586 O O . GLY A 1 83 ? 26.340 0.503 -29.739 1.00 59.78 83 GLY A O 1
ATOM 587 N N . GLY A 1 84 ? 25.846 -1.328 -28.536 1.00 56.75 84 GLY A N 1
ATOM 588 C CA . GLY A 1 84 ? 27.175 -1.932 -28.643 1.00 56.75 84 GLY A CA 1
ATOM 589 C C . GLY A 1 84 ? 28.236 -1.216 -27.805 1.00 56.75 84 GLY A C 1
ATOM 590 O O . GLY A 1 84 ? 29.410 -1.223 -28.178 1.00 56.75 84 GLY A O 1
ATOM 591 N N . GLY A 1 85 ? 27.833 -0.586 -26.695 1.00 54.62 85 GLY A N 1
ATOM 592 C CA . GLY A 1 85 ? 28.737 0.110 -25.786 1.00 54.62 85 GLY A CA 1
ATOM 593 C C . GLY A 1 85 ? 29.885 -0.796 -25.342 1.00 54.62 85 GLY A C 1
ATOM 594 O O . GLY A 1 85 ? 29.689 -1.816 -24.683 1.00 54.62 85 GLY A O 1
ATOM 595 N N . THR A 1 86 ? 31.113 -0.436 -25.710 1.00 54.03 86 THR A N 1
ATOM 596 C CA . THR A 1 86 ? 32.304 -1.147 -25.248 1.00 54.03 86 THR A CA 1
ATOM 597 C C . THR A 1 86 ? 32.507 -0.857 -23.767 1.00 54.03 86 THR A C 1
ATOM 599 O O . THR A 1 86 ? 32.911 0.249 -23.404 1.00 54.03 86 THR A O 1
ATOM 602 N N . LEU A 1 87 ? 32.269 -1.854 -22.910 1.00 53.56 87 LEU A N 1
ATOM 603 C CA . LEU A 1 87 ? 32.802 -1.851 -21.550 1.00 53.56 87 LEU A CA 1
ATOM 604 C C . LEU A 1 87 ? 34.321 -1.711 -21.661 1.00 53.56 87 LEU A C 1
ATOM 606 O O . LEU A 1 87 ? 35.009 -2.641 -22.083 1.00 53.56 87 LEU A O 1
ATOM 610 N N . SER A 1 88 ? 34.845 -0.534 -21.316 1.00 50.53 88 SER A N 1
ATOM 611 C CA . SER A 1 88 ? 36.281 -0.363 -21.147 1.00 50.53 88 SER A CA 1
ATOM 612 C C . SER A 1 88 ? 36.700 -1.288 -20.011 1.00 50.53 88 SER A C 1
ATOM 614 O O . SER A 1 88 ? 36.378 -1.045 -18.846 1.00 50.53 88 SER A O 1
ATOM 616 N N . ALA A 1 89 ? 37.356 -2.396 -20.358 1.00 47.00 89 ALA A N 1
ATOM 617 C CA . ALA A 1 89 ? 38.048 -3.220 -19.387 1.00 47.00 89 ALA A CA 1
ATOM 618 C C . ALA A 1 89 ? 39.037 -2.286 -18.692 1.00 47.00 89 ALA A C 1
ATOM 620 O O . ALA A 1 89 ? 39.924 -1.755 -19.356 1.00 47.00 89 ALA A O 1
ATOM 621 N N . TYR A 1 90 ? 38.817 -2.003 -17.406 1.00 46.31 90 TYR A N 1
ATOM 622 C CA . TYR A 1 90 ? 39.659 -1.122 -16.597 1.00 46.31 90 TYR A CA 1
ATOM 623 C C . TYR A 1 90 ? 41.144 -1.335 -16.938 1.00 46.31 90 TYR A C 1
ATOM 625 O O . TYR A 1 90 ? 41.740 -2.324 -16.514 1.00 46.31 90 TYR A O 1
ATOM 633 N N . GLY A 1 91 ? 41.723 -0.433 -17.743 1.00 44.62 91 GLY A N 1
ATOM 634 C CA . GLY A 1 91 ? 43.104 -0.584 -18.200 1.00 44.62 91 GLY A CA 1
ATOM 635 C C . GLY A 1 91 ? 43.543 0.149 -19.469 1.00 44.62 91 GLY A C 1
ATOM 636 O O . GLY A 1 91 ? 44.743 0.361 -19.610 1.00 44.62 91 GLY A O 1
ATOM 637 N N . SER A 1 92 ? 42.670 0.588 -20.381 1.00 43.41 92 SER A N 1
ATOM 638 C CA . SER A 1 92 ? 43.160 1.381 -21.524 1.00 43.41 92 SER A CA 1
ATOM 639 C C . SER A 1 92 ? 42.163 2.416 -22.026 1.00 43.41 92 SER A C 1
ATOM 641 O O . SER A 1 92 ? 41.238 2.110 -22.775 1.00 43.41 92 SER A O 1
ATOM 643 N N . VAL A 1 93 ? 42.421 3.676 -21.671 1.00 48.16 93 VAL A N 1
ATOM 644 C CA . VAL A 1 93 ? 42.003 4.820 -22.483 1.00 48.16 93 VAL A CA 1
ATOM 645 C C . VAL A 1 93 ? 42.797 4.734 -23.788 1.00 48.16 93 VAL A C 1
ATOM 647 O O . VAL A 1 93 ? 43.964 5.118 -23.836 1.00 48.16 93 VAL A O 1
ATOM 650 N N . ALA A 1 94 ? 42.201 4.171 -24.838 1.00 44.22 94 ALA A N 1
ATOM 651 C CA . ALA A 1 94 ? 42.740 4.318 -26.183 1.00 44.22 94 ALA A CA 1
ATOM 652 C C . ALA A 1 94 ? 42.382 5.730 -26.663 1.00 44.22 94 ALA A C 1
ATOM 654 O O . ALA A 1 94 ? 41.208 6.065 -26.808 1.00 44.22 94 ALA A O 1
ATOM 655 N N . GLY A 1 95 ? 43.408 6.573 -26.798 1.00 51.41 95 GLY A N 1
ATOM 656 C CA . GLY A 1 95 ? 43.281 7.996 -27.085 1.00 51.41 95 GLY A CA 1
ATOM 657 C C . GLY A 1 95 ? 42.466 8.290 -28.342 1.00 51.41 95 GLY A C 1
ATOM 658 O O . GLY A 1 95 ? 42.688 7.689 -29.394 1.00 51.41 95 GLY A O 1
ATOM 659 N N . LEU A 1 96 ? 41.557 9.260 -28.217 1.00 41.28 96 LEU A N 1
ATOM 660 C CA . LEU A 1 96 ? 40.965 9.932 -29.364 1.00 41.28 96 LEU A CA 1
ATOM 661 C C . LEU A 1 96 ? 42.084 10.597 -30.178 1.00 41.28 96 LEU A C 1
ATOM 663 O O . LEU A 1 96 ? 42.843 11.411 -29.648 1.00 41.28 96 LEU A O 1
ATOM 667 N N . ARG A 1 97 ? 42.174 10.221 -31.453 1.00 43.12 97 ARG A N 1
ATOM 668 C CA . ARG A 1 97 ? 42.716 11.081 -32.506 1.00 43.12 97 ARG A CA 1
ATOM 669 C C . ARG A 1 97 ? 41.598 11.959 -33.041 1.00 43.12 97 ARG A C 1
ATOM 671 O O . ARG A 1 97 ? 40.462 11.439 -33.115 1.00 43.12 97 ARG A O 1
#

Sequence (97 aa):
MRSTGASYAVDQAAFEAALSTAAPGTISMPAALDPVSKMAAARFNTYAGDLLKEVGDGCLKRRDGGEVLAPVATAYTDSDIAGGGTLSAYGSVAGLR

InterPro domains:
  IPR000084 PE-PGRS family, N-terminal [PF00934] (12-81)

Secondary struct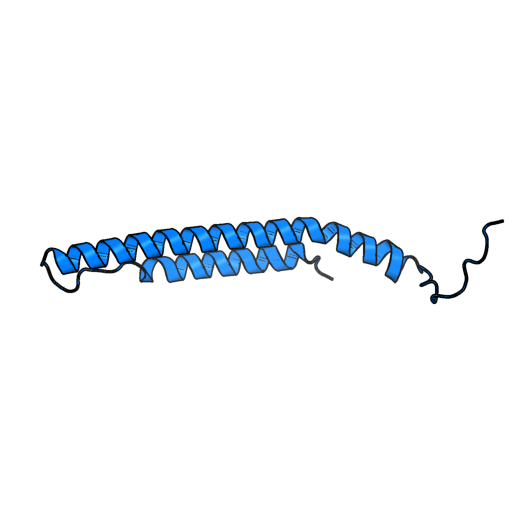ure (DSSP, 8-state):
---HHHHHHHHHHHHHHHHHHHGGGG-PPPSSSSHHHHHHHHHHHHHHHHHHHHHHHHHHHHHHHHHHHHHHHHHHIIIIIIS------TT------

Radius of gyration: 24.76 Å; chains: 1; bounding box: 63×17×62 Å

pLDDT: mean 70.34, std 14.73, range [41.28, 95.31]

Organism: NCBI:txid135487